Protein AF-A0A7J4EM26-F1 (afdb_monomer_lite)

Sequence (147 aa):
MLNILLLGVGQCGNRILDAINRDAFPSTSKLSKYYSRQKFPTRVETLAINTAINDLKELRYTLARDRIHVPNLHGVGANRNIGKDGFKTHRDLIMQTIEDRGDFDLVFAITSAAGGTGSSFTPLMINEIKESYNVPVIAIIVLPAKE

Foldseek 3Di:
DAEEEEEQWELQRLVVLLVVLQLCDPPHDPVNVVVVPDPDDYHYQYAYEYCQVVSLVPRDRQDPLRYHHQYPHNFPFQAQVVLQVSCVVCVCVVVVSVPVVPAHQEYEQEAECGGNNRVNNRVVNVVVCCVPHVHYYHYHYHYDDDD

pLDDT: mean 90.23, std 11.56, range [55.12, 98.69]

Structure (mmCIF, N/CA/C/O backbone):
data_AF-A0A7J4EM26-F1
#
_entry.id   AF-A0A7J4EM26-F1
#
loop_
_atom_site.group_PDB
_atom_site.id
_atom_site.type_symbol
_atom_site.label_atom_id
_atom_site.label_alt_id
_atom_site.label_comp_id
_atom_site.label_asym_id
_atom_site.label_entity_id
_atom_site.label_seq_id
_atom_site.pdbx_PDB_ins_code
_atom_site.Cartn_x
_atom_site.Cartn_y
_atom_site.Cartn_z
_atom_site.occupancy
_atom_site.B_iso_or_equiv
_atom_site.auth_seq_id
_atom_site.auth_comp_id
_atom_site.auth_asym_id
_atom_site.auth_atom_id
_atom_site.pdbx_PDB_model_num
ATOM 1 N N . MET A 1 1 ? -11.131 -1.170 21.433 1.00 78.19 1 MET A N 1
ATOM 2 C CA . MET A 1 1 ? -11.297 -0.367 20.206 1.00 78.19 1 MET A CA 1
ATOM 3 C C . MET A 1 1 ? -10.343 -0.979 19.212 1.00 78.19 1 MET A C 1
ATOM 5 O O . MET A 1 1 ? -9.211 -1.182 19.613 1.00 78.19 1 MET A O 1
ATOM 9 N N . LEU A 1 2 ? -10.811 -1.394 18.038 1.00 90.12 2 LEU A N 1
ATOM 10 C CA . LEU A 1 2 ? -9.957 -2.085 17.070 1.00 90.12 2 LEU A CA 1
ATOM 11 C C . LEU A 1 2 ? -9.337 -1.048 16.125 1.00 90.12 2 LEU A C 1
ATOM 13 O O . LEU A 1 2 ? -10.071 -0.305 15.472 1.00 90.12 2 LEU A O 1
ATOM 17 N N . ASN A 1 3 ? -8.013 -0.978 16.069 1.00 94.44 3 ASN A N 1
ATOM 18 C CA . ASN A 1 3 ? -7.274 -0.079 15.192 1.00 94.44 3 ASN A CA 1
ATOM 19 C C . ASN A 1 3 ? -6.814 -0.844 13.950 1.00 94.44 3 ASN A C 1
ATOM 21 O O . ASN A 1 3 ? -6.010 -1.770 14.042 1.00 94.44 3 ASN A O 1
ATOM 25 N N . ILE A 1 4 ? -7.323 -0.461 12.783 1.00 95.75 4 ILE A N 1
ATOM 26 C CA . ILE A 1 4 ? -7.066 -1.139 11.513 1.00 95.75 4 ILE A CA 1
ATOM 27 C C . ILE A 1 4 ? -6.323 -0.197 10.572 1.00 95.75 4 ILE A C 1
ATOM 29 O O . ILE A 1 4 ? -6.726 0.954 10.401 1.00 95.75 4 ILE A O 1
ATOM 33 N N . LEU A 1 5 ? -5.296 -0.715 9.904 1.00 97.69 5 LEU A N 1
ATOM 34 C CA . LEU A 1 5 ? -4.630 -0.054 8.787 1.00 97.69 5 LEU A CA 1
ATOM 35 C C . LEU A 1 5 ? -4.932 -0.785 7.477 1.00 97.69 5 LEU A C 1
ATOM 37 O O . LEU A 1 5 ? -4.714 -1.989 7.366 1.00 97.69 5 LEU A O 1
ATOM 41 N N . LEU A 1 6 ? -5.394 -0.057 6.464 1.00 98.19 6 LEU A N 1
ATOM 42 C CA . LEU A 1 6 ? -5.537 -0.542 5.092 1.00 98.19 6 LEU A CA 1
ATOM 43 C C . LEU A 1 6 ? -4.480 0.113 4.201 1.00 98.19 6 LEU A C 1
ATOM 45 O O . LEU A 1 6 ? -4.491 1.324 3.983 1.00 98.19 6 LEU A O 1
ATOM 49 N N . LEU A 1 7 ? -3.596 -0.704 3.642 1.00 98.62 7 LEU A N 1
ATOM 50 C CA . LEU A 1 7 ? -2.556 -0.291 2.709 1.00 98.62 7 LEU A CA 1
ATOM 51 C C . LEU A 1 7 ? -2.960 -0.703 1.295 1.00 98.62 7 LEU A C 1
ATOM 53 O O . LEU A 1 7 ? -2.942 -1.885 0.957 1.00 98.62 7 LEU A O 1
ATOM 57 N N . GLY A 1 8 ? -3.312 0.264 0.453 1.00 98.62 8 GLY A N 1
ATOM 58 C CA . GLY A 1 8 ? -3.379 0.066 -0.993 1.00 98.62 8 GLY A CA 1
ATOM 59 C C . GLY A 1 8 ? -1.991 0.287 -1.580 1.00 98.62 8 GLY A C 1
ATOM 60 O O . GLY A 1 8 ? -1.400 1.334 -1.342 1.00 98.62 8 GLY A O 1
ATOM 61 N N . VAL A 1 9 ? -1.442 -0.687 -2.310 1.00 98.31 9 VAL A N 1
ATOM 62 C CA . VAL A 1 9 ? -0.088 -0.571 -2.876 1.00 98.31 9 VAL A CA 1
ATOM 63 C C . VAL A 1 9 ? -0.106 -0.790 -4.386 1.00 98.31 9 VAL A C 1
ATOM 65 O O . VAL A 1 9 ? -0.585 -1.807 -4.897 1.00 98.31 9 VAL A O 1
ATOM 68 N N . GLY A 1 10 ? 0.445 0.180 -5.117 1.00 97.06 10 GLY A N 1
ATOM 69 C CA . GLY A 1 10 ? 0.396 0.231 -6.577 1.00 97.06 10 GLY A CA 1
ATOM 70 C C . GLY A 1 10 ? -1.013 0.509 -7.116 1.00 97.06 10 GLY A C 1
ATOM 71 O O . GLY A 1 10 ? -1.990 0.568 -6.374 1.00 97.06 10 GLY A O 1
ATOM 72 N N . GLN A 1 11 ? -1.139 0.657 -8.437 1.00 97.00 11 GLN A N 1
ATOM 73 C CA . GLN A 1 11 ? -2.392 1.087 -9.074 1.00 97.00 11 GLN A CA 1
ATOM 74 C C . GLN A 1 11 ? -3.605 0.217 -8.702 1.00 97.00 11 GLN A C 1
ATOM 76 O O . GLN A 1 11 ? -4.664 0.738 -8.354 1.00 97.00 11 GLN A O 1
ATOM 81 N N . CYS A 1 12 ? -3.450 -1.111 -8.753 1.00 97.69 12 CYS A N 1
ATOM 82 C CA . CYS A 1 12 ? -4.519 -2.053 -8.420 1.00 97.69 12 CYS A CA 1
ATOM 83 C C . CYS A 1 12 ? -4.956 -1.921 -6.953 1.00 97.69 12 CYS A C 1
ATOM 85 O O . CYS A 1 12 ? -6.141 -1.718 -6.689 1.00 97.69 12 CYS A O 1
ATOM 87 N N . GLY A 1 13 ? -4.003 -1.968 -6.015 1.00 98.44 13 GLY A N 1
ATOM 88 C CA . GLY A 1 13 ? -4.285 -1.826 -4.588 1.00 98.44 13 GLY A CA 1
ATOM 89 C C . GLY A 1 13 ? -4.932 -0.484 -4.257 1.00 98.44 13 GLY A C 1
ATOM 90 O O . GLY A 1 13 ? -5.927 -0.441 -3.540 1.00 98.44 13 GLY A O 1
ATOM 91 N N . ASN A 1 14 ? -4.437 0.600 -4.855 1.00 98.56 14 ASN A N 1
ATOM 92 C CA . ASN A 1 14 ? -4.968 1.946 -4.648 1.00 98.56 14 ASN A CA 1
ATOM 93 C C . ASN A 1 14 ? -6.411 2.091 -5.121 1.00 98.56 14 ASN A C 1
ATOM 95 O O . ASN A 1 14 ? -7.222 2.687 -4.422 1.00 98.56 14 ASN A O 1
ATOM 99 N N . ARG A 1 15 ? -6.760 1.538 -6.288 1.00 98.38 15 ARG A N 1
ATOM 100 C CA . ARG A 1 15 ? -8.138 1.597 -6.798 1.00 98.38 15 ARG A CA 1
ATOM 101 C C . ARG A 1 15 ? -9.106 0.772 -5.949 1.00 98.38 15 ARG A C 1
ATOM 103 O O . ARG A 1 15 ? -10.248 1.187 -5.770 1.00 98.38 15 ARG A O 1
ATOM 110 N N . ILE A 1 16 ? -8.657 -0.360 -5.402 1.00 98.31 16 ILE A N 1
ATOM 111 C CA . ILE A 1 16 ? -9.459 -1.144 -4.451 1.00 98.31 16 ILE A CA 1
ATOM 112 C C . ILE A 1 16 ? -9.646 -0.363 -3.148 1.00 98.31 16 ILE A C 1
ATOM 114 O O . ILE A 1 16 ? -10.770 -0.257 -2.666 1.00 98.31 16 ILE A O 1
ATOM 118 N N . LEU A 1 17 ? -8.579 0.237 -2.614 1.00 98.19 17 LEU A N 1
ATOM 119 C CA . LEU A 1 17 ? -8.651 1.085 -1.424 1.00 98.19 17 LEU A CA 1
ATOM 120 C C . LEU A 1 17 ? -9.605 2.272 -1.626 1.00 98.19 17 LEU A C 1
ATOM 122 O O . LEU A 1 17 ? -10.427 2.560 -0.763 1.00 98.19 17 LEU A O 1
ATOM 126 N N . ASP A 1 18 ? -9.553 2.921 -2.790 1.00 97.44 18 ASP A N 1
ATOM 127 C CA . ASP A 1 18 ? -10.439 4.037 -3.131 1.00 97.44 18 ASP A CA 1
ATOM 128 C C . ASP A 1 18 ? -11.909 3.606 -3.213 1.00 97.44 18 ASP A C 1
ATOM 130 O O . ASP A 1 18 ? -12.798 4.343 -2.790 1.00 97.44 18 ASP A O 1
ATOM 134 N N . ALA A 1 19 ? -12.176 2.392 -3.704 1.00 95.62 19 ALA A N 1
ATOM 135 C CA . ALA A 1 19 ? -13.513 1.809 -3.694 1.00 95.62 19 ALA A CA 1
ATOM 136 C C . ALA A 1 19 ? -13.997 1.498 -2.266 1.00 95.62 19 ALA A C 1
ATOM 138 O O . ALA A 1 19 ? -15.150 1.783 -1.950 1.00 95.62 19 ALA A O 1
ATOM 139 N N . ILE A 1 20 ? -13.122 0.985 -1.391 1.00 93.62 20 ILE A N 1
ATOM 140 C CA . ILE A 1 20 ? -13.434 0.791 0.036 1.00 93.62 20 ILE A CA 1
ATOM 141 C C . ILE A 1 20 ? -13.787 2.135 0.677 1.00 93.62 20 ILE A C 1
ATOM 143 O O . ILE A 1 20 ? -14.825 2.250 1.322 1.00 93.62 20 ILE A O 1
ATOM 147 N N . ASN A 1 21 ? -12.972 3.166 0.443 1.00 92.50 21 ASN A N 1
ATOM 148 C CA . ASN A 1 21 ? -13.213 4.515 0.946 1.00 92.50 21 ASN A CA 1
ATOM 149 C C . ASN A 1 21 ? -14.558 5.071 0.458 1.00 92.50 21 ASN A C 1
ATOM 151 O O . ASN A 1 21 ? -15.360 5.538 1.266 1.00 92.50 21 ASN A O 1
ATOM 155 N N . ARG A 1 22 ? -14.865 4.949 -0.839 1.00 89.88 22 ARG A N 1
ATOM 156 C CA . ARG A 1 22 ? -16.162 5.352 -1.413 1.00 89.88 22 ARG A CA 1
ATOM 157 C C . ARG A 1 22 ? -17.353 4.751 -0.665 1.00 89.88 22 ARG A C 1
ATOM 159 O O . ARG A 1 22 ? -18.346 5.449 -0.450 1.00 89.88 22 ARG A O 1
ATOM 166 N N . ASP A 1 23 ? -17.262 3.467 -0.327 1.00 85.25 23 ASP A N 1
ATOM 167 C CA . ASP A 1 23 ? -18.364 2.706 0.262 1.00 85.25 23 ASP A CA 1
ATOM 168 C C . ASP A 1 23 ? -18.421 2.865 1.794 1.00 85.25 23 ASP A C 1
ATOM 170 O O . ASP A 1 23 ? -19.500 2.776 2.384 1.00 85.25 23 ASP A O 1
ATOM 174 N N . ALA A 1 24 ? -17.286 3.169 2.433 1.00 80.88 24 ALA A N 1
ATOM 175 C CA . ALA A 1 24 ? -17.186 3.456 3.861 1.00 80.88 24 ALA A CA 1
ATOM 176 C C . ALA A 1 24 ? -17.753 4.835 4.234 1.00 80.88 24 ALA A C 1
ATOM 178 O O . ALA A 1 24 ? -18.287 5.000 5.333 1.00 80.88 24 ALA A O 1
ATOM 179 N N . PHE A 1 25 ? -17.677 5.834 3.345 1.00 68.44 25 PHE A N 1
ATOM 180 C CA . PHE A 1 25 ? -18.171 7.171 3.672 1.00 68.44 25 PHE A CA 1
ATOM 181 C C . PHE A 1 25 ? -19.721 7.250 3.639 1.00 68.44 25 PHE A C 1
ATOM 183 O O . PHE A 1 25 ? -20.346 6.826 2.665 1.00 68.44 25 PHE A O 1
ATOM 190 N N . PRO A 1 26 ? -20.379 7.822 4.675 1.00 55.78 26 PRO A N 1
ATOM 191 C CA . PRO A 1 26 ? -21.844 7.806 4.872 1.00 55.78 26 PRO A CA 1
ATOM 192 C C . PRO A 1 26 ? -22.718 8.451 3.784 1.00 55.78 26 PRO A C 1
ATOM 194 O O . PRO A 1 26 ? -23.949 8.353 3.843 1.00 55.78 26 PRO A O 1
ATOM 197 N N . SER A 1 27 ? -22.124 9.184 2.841 1.00 57.56 27 SER A N 1
ATOM 198 C CA . SER A 1 27 ? -22.847 10.076 1.929 1.00 57.56 27 SER A CA 1
ATOM 199 C C . SER A 1 27 ? -23.329 9.412 0.637 1.00 57.56 27 SER A C 1
ATOM 201 O O . SER A 1 27 ? -24.139 10.011 -0.067 1.00 57.56 27 SER A O 1
ATOM 203 N N . THR A 1 28 ? -22.889 8.190 0.319 1.00 55.12 28 THR A N 1
ATOM 204 C CA . THR A 1 28 ? -23.039 7.631 -1.038 1.00 55.12 28 THR A CA 1
ATOM 205 C C . THR A 1 28 ? -24.092 6.526 -1.179 1.00 55.12 28 THR A C 1
ATOM 207 O O . THR A 1 28 ? -24.621 6.357 -2.277 1.00 55.12 28 THR A O 1
ATOM 2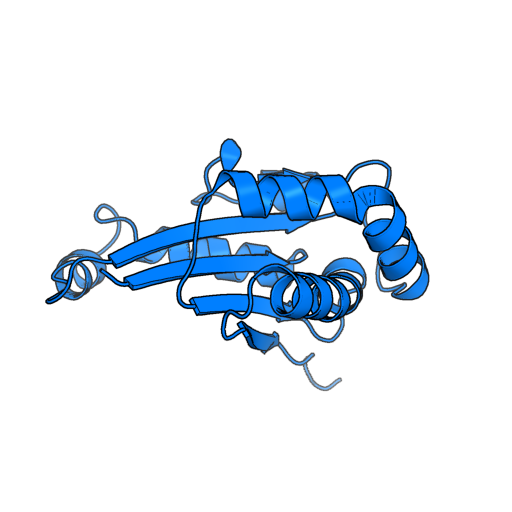10 N N . SER A 1 29 ? -24.480 5.789 -0.122 1.00 57.38 29 SER A N 1
ATOM 211 C CA . SER A 1 29 ? -25.502 4.729 -0.260 1.00 57.38 29 SER A CA 1
ATOM 212 C C . SER A 1 29 ? -26.309 4.410 1.011 1.00 57.38 29 SER A C 1
ATOM 214 O O . SER A 1 29 ? -25.847 4.571 2.141 1.00 57.38 29 SER A O 1
ATOM 216 N N . LYS A 1 30 ? -27.541 3.893 0.837 1.00 60.66 30 LYS A N 1
ATOM 217 C CA . LYS A 1 30 ? -28.361 3.320 1.933 1.00 60.66 30 LYS A CA 1
ATOM 218 C C . LYS A 1 30 ? -27.641 2.170 2.655 1.00 60.66 30 LYS A C 1
ATOM 220 O O . LYS A 1 30 ? -27.843 1.993 3.853 1.00 60.66 30 LYS A O 1
ATOM 225 N N . LEU A 1 31 ? -26.803 1.425 1.930 1.00 60.50 31 LEU A N 1
ATOM 226 C CA . LEU A 1 31 ? -26.001 0.321 2.458 1.00 60.50 31 LEU A CA 1
ATOM 227 C C . LEU A 1 31 ? -24.927 0.829 3.430 1.00 60.50 31 LEU A C 1
ATOM 229 O O . LEU A 1 31 ? -24.788 0.292 4.523 1.00 60.50 31 LEU A O 1
ATOM 233 N N . SER A 1 32 ? -24.227 1.906 3.065 1.00 59.62 32 SER A N 1
ATOM 234 C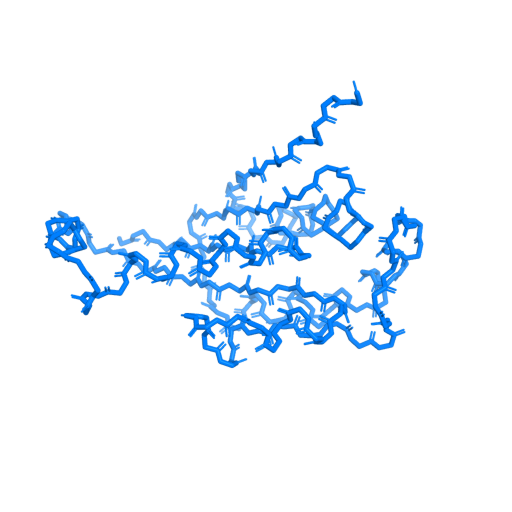 CA . SER A 1 32 ? -23.203 2.545 3.898 1.00 59.62 32 SER A CA 1
ATOM 235 C C . SER A 1 32 ? -23.762 2.917 5.275 1.00 59.62 32 SER A C 1
ATOM 237 O O . SER A 1 32 ? -23.200 2.522 6.293 1.00 59.62 32 SER A O 1
ATOM 239 N N . LYS A 1 33 ? -24.949 3.539 5.343 1.00 61.44 33 LYS A N 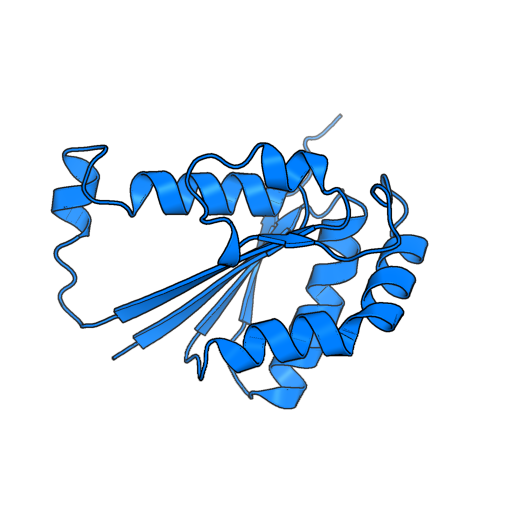1
ATOM 240 C CA . LYS A 1 33 ? -25.627 3.847 6.620 1.00 61.44 33 LYS A CA 1
ATOM 241 C C . LYS A 1 33 ? -25.996 2.608 7.446 1.00 61.44 33 LYS A C 1
ATOM 243 O O . LYS A 1 33 ? -26.019 2.691 8.673 1.00 61.44 33 LYS A O 1
ATOM 248 N N . TYR A 1 34 ? -26.296 1.483 6.794 1.00 62.09 34 TYR A N 1
ATOM 249 C CA . TYR A 1 34 ? -26.603 0.216 7.462 1.00 62.09 34 TYR A CA 1
ATOM 250 C C . TYR A 1 34 ? -25.342 -0.406 8.084 1.00 62.09 34 TYR A C 1
ATOM 252 O O . TYR A 1 34 ? -25.355 -0.749 9.264 1.00 62.09 34 TYR A O 1
ATOM 260 N N . TYR A 1 35 ? -24.233 -0.455 7.337 1.00 63.41 35 TYR A N 1
ATOM 261 C CA . TYR A 1 35 ? -22.940 -0.964 7.820 1.00 63.41 35 TYR A CA 1
ATOM 262 C C . TYR A 1 35 ? -22.196 0.002 8.758 1.00 63.41 35 TYR A C 1
ATOM 264 O O . TYR A 1 35 ? -21.375 -0.433 9.562 1.00 63.41 35 TYR A O 1
ATOM 272 N N . SER A 1 36 ? -22.514 1.301 8.719 1.00 61.78 36 SER A N 1
ATOM 273 C CA . SER A 1 36 ? -21.937 2.325 9.608 1.00 61.78 36 SER A CA 1
ATOM 274 C C . SER A 1 36 ? -22.338 2.152 11.077 1.00 61.78 36 SER A C 1
ATOM 276 O O . SER A 1 36 ? -21.735 2.764 11.956 1.00 61.78 36 SER A O 1
ATOM 278 N N . ARG A 1 37 ? -23.348 1.323 11.380 1.00 65.25 37 ARG A N 1
ATOM 279 C CA . ARG A 1 37 ? -23.706 0.959 12.758 1.00 65.25 37 ARG A CA 1
ATOM 280 C C . ARG A 1 37 ? -22.748 -0.104 13.282 1.00 65.25 37 ARG A C 1
ATOM 282 O O . ARG A 1 37 ? -23.129 -1.254 13.498 1.00 65.25 37 ARG A O 1
ATOM 289 N N . GLN A 1 38 ? -21.490 0.275 13.479 1.00 66.81 38 GLN A N 1
ATOM 290 C CA . GLN A 1 38 ? -20.539 -0.624 14.111 1.00 66.81 38 GLN A CA 1
ATOM 291 C C . GLN A 1 38 ? -20.917 -0.827 15.581 1.00 66.81 38 GLN A C 1
ATOM 293 O O . GLN A 1 38 ? -21.095 0.126 16.336 1.00 66.81 38 GLN A O 1
ATOM 298 N N . LYS A 1 39 ? -21.042 -2.095 15.985 1.00 70.06 39 LYS A N 1
ATOM 299 C CA . LYS A 1 39 ? -21.325 -2.487 17.376 1.00 70.06 39 LYS A CA 1
ATOM 300 C C . LYS A 1 39 ? -20.160 -2.149 18.318 1.00 70.06 39 LYS A C 1
ATOM 302 O O . LYS A 1 39 ? -20.364 -2.031 19.522 1.00 70.06 39 LYS A O 1
ATOM 307 N N . PHE A 1 40 ? -18.958 -1.996 17.764 1.00 73.19 40 PHE A N 1
ATOM 308 C CA . PHE A 1 40 ? -17.725 -1.711 18.487 1.00 73.19 40 PHE A CA 1
ATOM 309 C C . PHE A 1 40 ? -17.028 -0.488 17.884 1.00 73.19 40 PHE A C 1
ATOM 311 O O . PHE A 1 40 ? -17.066 -0.315 16.666 1.00 73.19 40 PHE A O 1
ATOM 318 N N . PRO A 1 41 ? -16.378 0.351 18.706 1.00 79.25 41 PRO A N 1
ATOM 319 C CA . PRO A 1 41 ? -15.585 1.458 18.200 1.00 79.25 41 PRO A CA 1
ATOM 320 C C . PRO A 1 41 ? -14.344 0.920 17.474 1.00 79.25 41 PRO A C 1
ATOM 322 O O . PRO A 1 41 ? -13.561 0.155 18.051 1.00 79.25 41 PRO A O 1
ATOM 325 N N . THR A 1 42 ? -14.169 1.351 16.227 1.00 85.69 42 THR A N 1
ATOM 326 C CA . THR A 1 42 ? -13.057 0.966 15.349 1.00 85.69 42 THR A CA 1
ATOM 327 C C . THR A 1 42 ? -12.467 2.225 14.727 1.00 85.69 42 THR A C 1
ATOM 329 O O . THR A 1 42 ? -13.213 3.075 14.236 1.00 85.69 42 THR A O 1
ATOM 332 N N . ARG A 1 43 ? -11.138 2.338 14.728 1.00 90.56 43 ARG A N 1
ATOM 333 C CA . ARG A 1 43 ? -10.402 3.357 13.974 1.00 90.56 43 ARG A CA 1
ATOM 334 C C . ARG A 1 43 ? -9.839 2.691 12.728 1.00 90.56 43 ARG A C 1
ATOM 336 O O . ARG A 1 43 ? -9.155 1.681 12.841 1.00 90.56 43 ARG A O 1
ATOM 343 N N . VAL A 1 44 ? -10.143 3.235 11.555 1.00 92.81 44 VAL A N 1
ATOM 344 C CA . VAL A 1 44 ? -9.662 2.699 10.278 1.00 92.81 44 VAL A CA 1
ATOM 345 C C . VAL A 1 44 ? -8.849 3.776 9.580 1.00 92.81 44 VAL A C 1
ATOM 347 O O . VAL A 1 44 ? -9.398 4.803 9.188 1.00 92.81 44 VAL A O 1
ATOM 350 N N . GLU A 1 45 ? -7.552 3.536 9.430 1.00 95.88 45 GLU A N 1
ATOM 351 C CA . GLU A 1 45 ? -6.660 4.361 8.618 1.00 95.88 45 GLU A CA 1
ATOM 352 C C . GLU A 1 45 ? -6.488 3.727 7.241 1.00 95.88 45 GLU A C 1
ATOM 354 O O . GLU A 1 45 ? -6.416 2.504 7.105 1.00 95.88 45 GLU A O 1
ATOM 359 N N . THR A 1 46 ? -6.387 4.562 6.211 1.00 97.19 46 THR A N 1
ATOM 360 C CA . THR A 1 46 ? -6.140 4.109 4.840 1.00 97.19 46 THR A CA 1
ATOM 361 C C . THR A 1 46 ? -4.958 4.856 4.256 1.00 97.19 46 THR A C 1
ATOM 363 O O . THR A 1 46 ? -4.938 6.080 4.338 1.00 97.19 46 THR A O 1
ATOM 366 N N . LEU A 1 47 ? -4.015 4.149 3.633 1.00 98.31 47 LEU A N 1
ATOM 367 C CA . LEU A 1 47 ? -2.892 4.745 2.909 1.00 98.31 47 LEU A CA 1
ATOM 368 C C . LEU A 1 47 ? -2.788 4.128 1.511 1.00 98.31 47 LEU A C 1
ATOM 370 O O . LEU A 1 47 ? -2.674 2.911 1.364 1.00 98.31 47 LEU A O 1
ATOM 374 N N . ALA A 1 48 ? -2.813 4.973 0.483 1.00 98.50 48 ALA A N 1
ATOM 375 C CA . ALA A 1 48 ? -2.556 4.605 -0.904 1.00 98.50 48 ALA A CA 1
ATOM 376 C C . ALA A 1 48 ? -1.097 4.914 -1.244 1.00 98.50 48 ALA A C 1
ATOM 378 O O . ALA A 1 48 ? -0.705 6.077 -1.270 1.00 98.50 48 ALA A O 1
ATOM 379 N N . ILE A 1 49 ? -0.298 3.894 -1.536 1.00 98.00 49 ILE A N 1
ATOM 380 C CA . ILE A 1 49 ? 1.141 4.010 -1.774 1.00 98.00 49 ILE A CA 1
ATOM 381 C C . ILE A 1 49 ? 1.417 3.722 -3.247 1.00 98.00 49 ILE A C 1
ATOM 383 O O . ILE A 1 49 ? 1.034 2.676 -3.780 1.00 98.00 49 ILE A O 1
ATOM 387 N N . ASN A 1 50 ? 2.090 4.638 -3.941 1.00 97.06 50 ASN A N 1
ATOM 388 C CA . ASN A 1 50 ? 2.523 4.389 -5.314 1.00 97.06 50 ASN A CA 1
ATOM 389 C C . ASN A 1 50 ? 3.781 5.163 -5.683 1.00 97.06 50 ASN A C 1
ATOM 391 O O . ASN A 1 50 ? 4.061 6.228 -5.146 1.00 97.06 50 ASN A O 1
ATOM 395 N N . THR A 1 51 ? 4.479 4.648 -6.684 1.00 95.56 51 THR A N 1
ATOM 396 C CA . THR A 1 51 ? 5.553 5.352 -7.383 1.00 95.56 51 THR A CA 1
ATOM 397 C C . THR A 1 51 ? 4.992 6.239 -8.492 1.00 95.56 51 THR A C 1
ATOM 399 O O . THR A 1 51 ? 5.463 7.340 -8.714 1.00 95.56 51 THR A O 1
ATOM 402 N N . ALA A 1 52 ? 3.915 5.825 -9.163 1.00 94.50 52 ALA A N 1
ATOM 403 C CA . ALA A 1 52 ? 3.278 6.652 -10.182 1.00 94.50 52 ALA A CA 1
ATOM 404 C C . ALA A 1 52 ? 2.344 7.701 -9.550 1.00 94.50 52 ALA A C 1
ATOM 406 O O . ALA A 1 52 ? 1.237 7.384 -9.108 1.00 94.50 52 ALA A O 1
ATOM 407 N N . ILE A 1 53 ? 2.757 8.975 -9.553 1.00 94.12 53 ILE A N 1
ATOM 408 C CA . ILE A 1 53 ? 1.940 10.085 -9.029 1.00 94.12 53 ILE A CA 1
ATOM 409 C C . ILE A 1 53 ? 0.592 10.236 -9.750 1.00 94.12 53 ILE A C 1
ATOM 411 O O . ILE A 1 53 ? -0.398 10.621 -9.131 1.00 94.12 53 ILE A O 1
ATOM 415 N N . ASN A 1 54 ? 0.534 9.923 -11.047 1.00 94.31 54 ASN A N 1
ATOM 416 C CA . ASN A 1 54 ? -0.693 10.047 -11.837 1.00 94.31 54 ASN A CA 1
ATOM 417 C C . ASN A 1 54 ? -1.784 9.102 -11.319 1.00 94.31 54 ASN A C 1
ATOM 419 O O . ASN A 1 54 ? -2.907 9.548 -11.101 1.00 94.31 54 ASN A O 1
ATOM 423 N N . ASP A 1 55 ? -1.429 7.859 -10.986 1.00 95.88 55 ASP A N 1
ATOM 424 C CA . ASP A 1 55 ? -2.361 6.897 -10.387 1.00 95.88 55 ASP A CA 1
ATOM 425 C C . ASP A 1 55 ? -2.932 7.404 -9.055 1.00 95.88 55 ASP A C 1
ATOM 427 O O . ASP A 1 55 ? -4.103 7.191 -8.753 1.00 95.88 55 ASP A O 1
ATOM 431 N N . LEU A 1 56 ? -2.111 8.077 -8.239 1.00 97.00 56 LEU A N 1
ATOM 432 C CA . LEU A 1 56 ? -2.565 8.661 -6.975 1.00 97.00 56 LEU A CA 1
ATOM 433 C C . LEU A 1 56 ? -3.499 9.848 -7.216 1.00 97.00 56 LEU A C 1
ATOM 435 O O . LEU A 1 56 ? -4.474 10.011 -6.486 1.00 97.00 56 LEU A O 1
ATOM 439 N N . LYS A 1 57 ? -3.235 10.678 -8.230 1.00 96.56 57 LYS A N 1
ATOM 440 C CA . LYS A 1 57 ? -4.100 11.814 -8.593 1.00 96.56 57 LYS A CA 1
ATOM 441 C C . LYS A 1 57 ? -5.483 11.363 -9.069 1.00 96.56 57 LYS A C 1
ATOM 443 O O . LYS A 1 57 ? -6.451 12.065 -8.800 1.00 96.56 57 LYS A O 1
ATOM 448 N N . GLU A 1 58 ? -5.584 10.195 -9.702 1.00 97.00 58 GLU A N 1
ATOM 449 C CA . GLU A 1 58 ? -6.853 9.627 -10.181 1.00 97.00 58 GLU A CA 1
ATOM 450 C C . GLU A 1 58 ? -7.815 9.187 -9.065 1.00 97.00 58 GLU A C 1
ATOM 452 O O . GLU A 1 58 ? -9.016 9.060 -9.321 1.00 97.00 58 GLU A O 1
ATOM 457 N N . LEU A 1 59 ? -7.321 8.957 -7.841 1.00 97.69 59 LEU A N 1
ATOM 458 C CA . LEU A 1 59 ? -8.154 8.532 -6.711 1.00 97.69 59 LEU A CA 1
ATOM 459 C C . LEU A 1 59 ? -9.161 9.628 -6.347 1.00 97.69 59 LEU A C 1
ATOM 461 O O . LEU A 1 59 ? -8.810 10.810 -6.250 1.00 97.69 59 LEU A O 1
ATOM 465 N N . ARG A 1 60 ? -10.419 9.242 -6.132 1.00 95.94 60 ARG A N 1
ATOM 466 C CA . ARG A 1 60 ? -11.533 10.186 -5.935 1.00 95.94 60 ARG A CA 1
ATOM 467 C C . ARG A 1 60 ? -12.018 10.251 -4.495 1.00 95.94 60 ARG A C 1
ATOM 469 O O . ARG A 1 60 ? -12.530 11.287 -4.087 1.00 95.94 60 ARG A O 1
ATOM 476 N N . TYR A 1 61 ? -11.851 9.173 -3.739 1.00 95.19 61 TYR A N 1
ATOM 477 C CA . TYR A 1 61 ? -12.417 9.006 -2.399 1.00 95.19 61 TYR A CA 1
ATOM 478 C C . TYR A 1 61 ? -11.347 8.879 -1.307 1.00 95.19 61 TYR A C 1
ATOM 480 O O . TYR A 1 61 ? -11.667 8.875 -0.125 1.00 95.19 61 TYR A O 1
ATOM 488 N N . THR A 1 62 ? -10.074 8.830 -1.691 1.00 96.06 62 THR A N 1
ATOM 489 C CA . THR A 1 62 ? -8.918 8.808 -0.787 1.00 96.06 62 THR A CA 1
ATOM 490 C C . THR A 1 62 ? -8.360 10.221 -0.617 1.00 96.06 62 THR A C 1
ATOM 492 O O . THR A 1 62 ? -8.065 10.886 -1.612 1.00 96.06 62 THR A O 1
ATOM 495 N N . LEU A 1 63 ? -8.203 10.719 0.612 1.00 94.75 63 LEU A N 1
ATOM 496 C CA . LEU A 1 63 ? -7.752 12.098 0.857 1.00 94.75 63 LEU A CA 1
ATOM 497 C C . LEU A 1 63 ? -6.303 12.308 0.408 1.00 94.75 63 LEU A C 1
ATOM 499 O O . LEU A 1 63 ? -5.508 11.379 0.416 1.00 94.75 63 LEU A O 1
ATOM 503 N N . ALA A 1 64 ? -5.924 13.542 0.062 1.00 95.25 64 ALA A N 1
ATOM 504 C CA . ALA A 1 64 ? -4.563 13.843 -0.397 1.00 95.25 64 ALA A CA 1
ATOM 505 C C . ALA A 1 64 ? -3.479 13.446 0.624 1.00 95.25 64 ALA A C 1
ATOM 507 O O . ALA A 1 64 ? -2.462 12.882 0.239 1.00 95.25 64 ALA A O 1
ATOM 508 N N . ARG A 1 65 ? -3.732 13.661 1.923 1.00 95.06 65 ARG A N 1
ATOM 509 C CA . ARG A 1 65 ? -2.832 13.253 3.019 1.00 95.06 65 ARG A CA 1
ATOM 510 C C . ARG A 1 65 ? -2.628 11.736 3.125 1.00 95.06 65 ARG A C 1
ATOM 512 O O . ARG A 1 65 ? -1.653 11.290 3.713 1.00 95.06 65 ARG A O 1
ATOM 519 N N . ASP A 1 66 ? -3.556 10.958 2.574 1.00 96.88 66 ASP A N 1
ATOM 520 C CA . ASP A 1 66 ? -3.556 9.494 2.595 1.00 96.88 66 ASP A CA 1
ATOM 521 C C . ASP A 1 66 ? -2.922 8.912 1.318 1.00 96.88 66 ASP A C 1
ATOM 523 O O . ASP A 1 66 ? -2.884 7.699 1.137 1.00 96.88 66 ASP A O 1
ATOM 527 N N . ARG A 1 67 ? -2.424 9.766 0.410 1.00 97.62 67 ARG A N 1
ATOM 528 C CA . ARG A 1 67 ? -1.773 9.381 -0.849 1.00 97.62 67 ARG A CA 1
ATOM 529 C C . ARG A 1 67 ? -0.267 9.569 -0.724 1.00 97.62 67 ARG A C 1
ATOM 531 O O . ARG A 1 67 ? 0.239 10.687 -0.778 1.00 97.62 67 ARG A O 1
ATOM 538 N N . ILE A 1 68 ? 0.452 8.466 -0.603 1.00 96.62 68 ILE A N 1
ATOM 539 C CA . ILE A 1 68 ? 1.893 8.437 -0.388 1.00 96.62 68 ILE A CA 1
ATOM 540 C C . ILE A 1 68 ? 2.588 8.195 -1.721 1.00 96.62 68 ILE A C 1
ATOM 542 O O . ILE A 1 68 ? 2.585 7.089 -2.270 1.00 96.62 68 ILE A O 1
ATOM 546 N N . HIS A 1 69 ? 3.172 9.263 -2.255 1.00 96.12 69 HIS A N 1
ATOM 547 C CA . HIS A 1 69 ? 3.990 9.194 -3.453 1.00 96.12 69 HIS A CA 1
ATOM 548 C C . HIS A 1 69 ? 5.432 8.852 -3.081 1.00 96.12 69 HIS A C 1
ATOM 550 O O . HIS A 1 69 ? 6.084 9.602 -2.359 1.00 96.12 69 HIS A O 1
ATOM 556 N N . VAL A 1 70 ? 5.929 7.738 -3.608 1.00 92.88 70 VAL A N 1
ATOM 557 C CA . VAL A 1 70 ? 7.321 7.315 -3.455 1.00 92.88 70 VAL A CA 1
ATOM 558 C C . VAL A 1 70 ? 8.136 7.940 -4.595 1.00 92.88 70 VAL A C 1
ATOM 560 O O . VAL A 1 70 ? 7.917 7.566 -5.750 1.00 92.88 70 VAL A O 1
ATOM 563 N N . PRO A 1 71 ? 9.025 8.911 -4.306 1.00 83.25 71 PRO A N 1
ATOM 564 C CA . PRO A 1 71 ? 9.660 9.736 -5.328 1.00 83.25 71 PRO A CA 1
ATOM 565 C C . PRO A 1 71 ? 10.701 8.975 -6.163 1.00 83.25 71 PRO A C 1
ATOM 567 O O . PRO A 1 71 ? 11.032 7.819 -5.908 1.00 83.25 71 PRO A O 1
ATOM 570 N N . ASN A 1 72 ? 11.223 9.653 -7.192 1.00 72.50 72 ASN A N 1
ATOM 571 C CA . ASN A 1 72 ? 12.293 9.179 -8.085 1.00 72.50 72 ASN A CA 1
ATOM 572 C C . ASN A 1 72 ? 11.946 7.967 -8.963 1.00 72.50 72 ASN A C 1
ATOM 574 O O . ASN A 1 72 ? 12.812 7.412 -9.636 1.00 72.50 72 ASN A O 1
ATOM 578 N N . LEU A 1 73 ? 10.671 7.584 -9.010 1.00 69.25 73 LEU A N 1
ATOM 579 C CA . LEU A 1 73 ? 10.175 6.477 -9.814 1.00 69.25 73 LEU A CA 1
ATOM 580 C C . LEU A 1 73 ? 8.947 6.961 -10.582 1.00 69.25 73 LEU A C 1
ATOM 582 O O . LEU A 1 73 ? 7.921 7.244 -9.987 1.00 69.25 73 LEU A O 1
ATOM 586 N N . HIS A 1 74 ? 9.008 7.030 -11.911 1.00 73.56 74 HIS A N 1
ATOM 587 C CA . HIS A 1 74 ? 7.874 7.462 -12.747 1.00 73.56 74 HIS A CA 1
ATOM 588 C C . HIS A 1 74 ? 6.910 6.297 -13.049 1.00 73.56 74 HIS A C 1
ATOM 590 O O . HIS A 1 74 ? 6.383 6.170 -14.151 1.00 73.56 74 HIS A O 1
ATOM 596 N N . GLY A 1 75 ? 6.716 5.413 -12.066 1.00 68.69 75 GLY A N 1
ATOM 597 C CA . GLY A 1 75 ? 6.209 4.059 -12.272 1.00 68.69 75 GLY A CA 1
ATOM 598 C C . GLY A 1 75 ? 7.330 3.089 -12.661 1.00 68.69 75 GLY A C 1
ATOM 599 O O . GLY A 1 75 ? 8.181 3.387 -13.492 1.00 68.69 75 GLY A O 1
ATOM 600 N N . VAL A 1 76 ? 7.338 1.901 -12.052 1.00 78.75 76 VAL A N 1
ATOM 601 C CA . VAL A 1 76 ? 8.375 0.872 -12.303 1.00 78.75 76 VAL A CA 1
ATOM 602 C C . VAL A 1 76 ? 7.964 -0.135 -13.389 1.00 78.75 76 VAL A C 1
ATOM 604 O O . VAL A 1 76 ? 8.613 -1.164 -13.584 1.00 78.75 76 VAL A O 1
ATOM 607 N N . GLY A 1 77 ? 6.854 0.136 -14.088 1.00 80.12 77 GLY A N 1
ATOM 608 C CA . GLY A 1 77 ? 6.240 -0.791 -15.039 1.00 80.12 77 GLY A CA 1
ATOM 609 C C . GLY A 1 77 ? 5.949 -2.147 -14.389 1.00 80.12 77 GLY A C 1
ATOM 610 O O . GLY A 1 77 ? 5.418 -2.209 -13.281 1.00 80.12 77 GLY A O 1
ATOM 611 N N . ALA A 1 78 ? 6.333 -3.234 -15.061 1.00 81.19 78 ALA A N 1
ATOM 612 C CA . ALA A 1 78 ? 6.300 -4.597 -14.519 1.00 81.19 78 ALA A CA 1
ATOM 613 C C . ALA A 1 78 ? 7.668 -5.068 -13.970 1.00 81.19 78 ALA A C 1
ATOM 615 O O . ALA A 1 78 ? 7.837 -6.245 -13.641 1.00 81.19 78 ALA A O 1
ATOM 616 N N . ASN A 1 79 ? 8.663 -4.176 -13.857 1.00 91.19 79 ASN A N 1
ATOM 617 C CA . ASN A 1 79 ? 9.999 -4.544 -13.392 1.00 91.19 79 ASN A CA 1
ATOM 618 C C . ASN A 1 79 ? 10.069 -4.547 -11.858 1.00 91.19 79 ASN A C 1
ATOM 620 O O . ASN A 1 79 ? 10.264 -3.521 -11.204 1.00 91.19 79 ASN A O 1
ATOM 624 N N . ARG A 1 80 ? 9.950 -5.744 -11.280 1.00 93.12 80 ARG A N 1
ATOM 625 C CA . ARG A 1 80 ? 9.987 -5.944 -9.827 1.00 93.12 80 ARG A CA 1
ATOM 626 C C . ARG A 1 80 ? 11.341 -5.627 -9.196 1.00 93.12 80 ARG A C 1
ATOM 628 O O . ARG A 1 80 ? 11.361 -5.294 -8.019 1.00 93.12 80 ARG A O 1
ATOM 635 N N . ASN A 1 81 ? 12.454 -5.726 -9.923 1.00 94.06 81 ASN A N 1
ATOM 636 C CA . ASN A 1 81 ? 13.777 -5.452 -9.348 1.00 94.06 81 ASN A CA 1
ATOM 637 C C . ASN A 1 81 ? 13.946 -3.956 -9.072 1.00 94.06 81 ASN A C 1
ATOM 639 O O . ASN A 1 81 ? 14.240 -3.586 -7.941 1.00 94.06 81 ASN A O 1
ATOM 643 N N . ILE A 1 82 ? 13.602 -3.108 -10.048 1.00 92.69 82 ILE A N 1
ATOM 644 C CA . ILE A 1 82 ? 13.560 -1.647 -9.860 1.00 92.69 82 ILE A CA 1
ATOM 645 C C . ILE A 1 82 ? 12.605 -1.286 -8.720 1.00 92.69 82 ILE A C 1
ATOM 647 O O . ILE A 1 82 ? 12.912 -0.435 -7.892 1.00 92.69 82 ILE A O 1
ATOM 651 N N . GLY A 1 83 ? 11.454 -1.958 -8.639 1.00 94.06 83 GLY A N 1
ATOM 652 C CA . GLY A 1 83 ? 10.519 -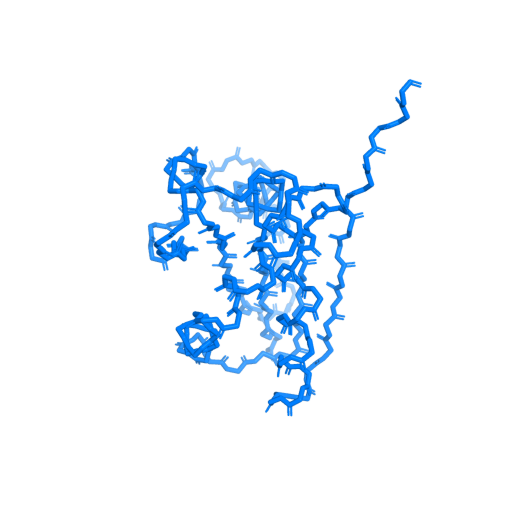1.754 -7.540 1.00 94.06 83 GLY A CA 1
ATOM 653 C C . GLY A 1 83 ? 11.085 -2.143 -6.164 1.00 94.06 83 GLY A C 1
ATOM 654 O O . GLY A 1 83 ? 10.854 -1.429 -5.193 1.00 94.06 83 GLY A O 1
ATOM 655 N N . LYS A 1 84 ? 11.853 -3.233 -6.052 1.00 95.94 84 LYS A N 1
ATOM 656 C CA . LYS A 1 84 ? 12.513 -3.619 -4.791 1.00 95.94 84 LYS A CA 1
ATOM 657 C C . LYS A 1 84 ? 13.562 -2.595 -4.370 1.00 95.94 84 LYS A C 1
ATOM 659 O O . LYS A 1 84 ? 13.593 -2.217 -3.203 1.00 95.94 84 LYS A O 1
ATOM 664 N N . ASP A 1 85 ? 14.397 -2.151 -5.303 1.00 94.75 85 ASP A N 1
ATOM 665 C CA . ASP A 1 85 ? 15.427 -1.148 -5.018 1.00 94.75 85 ASP A CA 1
ATOM 666 C C . ASP A 1 85 ? 14.780 0.187 -4.643 1.00 94.75 85 ASP A C 1
ATOM 668 O O . ASP A 1 85 ? 15.135 0.792 -3.636 1.00 94.75 85 ASP A O 1
ATOM 672 N N . GLY A 1 86 ? 13.723 0.562 -5.365 1.00 94.25 86 GLY A N 1
ATOM 673 C CA . GLY A 1 86 ? 12.882 1.710 -5.064 1.00 94.25 86 GLY A CA 1
ATOM 674 C C . GLY A 1 86 ? 12.318 1.706 -3.645 1.00 94.25 86 GLY A C 1
ATOM 675 O O . GLY A 1 86 ? 12.413 2.722 -2.953 1.00 94.25 86 GLY A O 1
ATOM 676 N N . PHE A 1 87 ? 11.774 0.566 -3.203 1.00 95.62 87 PHE A N 1
ATOM 677 C CA . PHE A 1 87 ? 11.310 0.393 -1.828 1.00 95.62 87 PHE A CA 1
ATOM 678 C C . PHE A 1 87 ? 12.458 0.557 -0.833 1.00 95.62 87 PHE A C 1
ATOM 680 O O . PHE A 1 87 ? 12.330 1.345 0.091 1.00 95.62 87 PHE A O 1
ATOM 687 N N . LYS A 1 88 ? 13.590 -0.129 -1.033 1.00 95.81 88 LYS A N 1
ATOM 688 C CA . LYS A 1 88 ? 14.738 -0.058 -0.113 1.00 95.81 88 LYS A CA 1
ATOM 689 C C . LYS A 1 88 ? 15.261 1.368 0.048 1.00 95.81 88 LYS A C 1
ATOM 691 O O . LYS A 1 88 ? 15.534 1.786 1.165 1.00 95.81 88 LYS A O 1
ATOM 696 N N . THR A 1 89 ? 15.363 2.121 -1.047 1.00 96.06 89 THR A N 1
ATOM 697 C CA . THR A 1 89 ? 15.815 3.520 -1.020 1.00 96.06 89 THR A CA 1
ATOM 698 C C . THR A 1 89 ? 14.869 4.429 -0.236 1.00 96.06 89 THR A C 1
ATOM 700 O O . THR A 1 89 ? 15.325 5.385 0.380 1.00 96.06 89 THR A O 1
ATOM 703 N N . HIS A 1 90 ? 13.565 4.144 -0.242 1.00 95.56 90 HIS A N 1
ATOM 704 C CA . HIS A 1 90 ? 12.541 4.992 0.383 1.00 95.56 90 HIS A CA 1
ATOM 705 C C . HIS A 1 90 ? 11.846 4.304 1.560 1.00 95.56 90 HIS A C 1
ATOM 707 O O . HIS A 1 90 ? 10.746 4.702 1.945 1.00 95.56 90 HIS A O 1
ATOM 713 N N . ARG A 1 91 ? 12.473 3.267 2.125 1.00 95.81 91 ARG A N 1
ATOM 714 C CA . ARG A 1 91 ? 11.895 2.453 3.193 1.00 95.81 91 ARG A CA 1
ATOM 715 C C . ARG A 1 91 ? 11.532 3.331 4.380 1.00 95.81 91 ARG A C 1
ATOM 717 O O . ARG A 1 91 ? 10.389 3.306 4.816 1.00 95.81 91 ARG A O 1
ATOM 724 N N . ASP A 1 92 ? 12.478 4.141 4.841 1.00 95.56 92 ASP A N 1
ATOM 725 C CA . ASP A 1 92 ? 12.309 4.946 6.051 1.00 95.56 92 ASP A CA 1
ATOM 726 C C . ASP A 1 92 ? 11.151 5.943 5.902 1.00 95.56 92 ASP A C 1
ATOM 728 O O . ASP A 1 92 ? 10.334 6.064 6.806 1.00 95.56 92 ASP A O 1
ATOM 732 N N . LEU A 1 93 ? 10.988 6.558 4.723 1.00 94.69 93 LEU A N 1
ATOM 733 C CA . LEU A 1 93 ? 9.846 7.429 4.418 1.00 94.69 93 LEU A CA 1
ATOM 734 C C . LEU A 1 93 ? 8.509 6.682 4.540 1.00 94.69 93 LEU A C 1
ATOM 736 O O . LEU A 1 93 ? 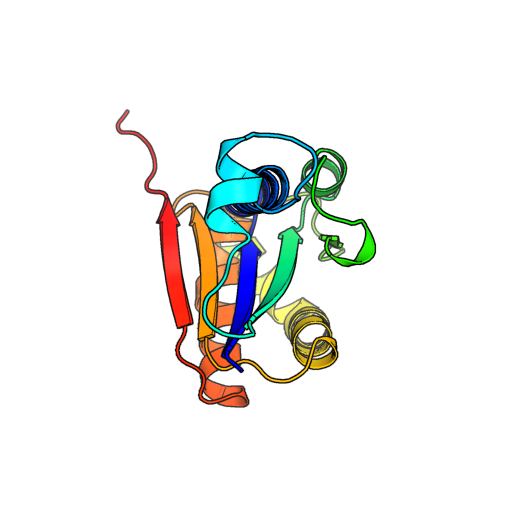7.555 7.195 5.125 1.00 94.69 93 LEU A O 1
ATOM 740 N N . ILE A 1 94 ? 8.422 5.482 3.959 1.00 94.94 94 ILE A N 1
ATOM 741 C CA . ILE A 1 94 ? 7.194 4.678 3.973 1.00 94.94 94 ILE A CA 1
ATOM 742 C C . ILE A 1 94 ? 6.866 4.246 5.404 1.00 94.94 94 ILE A C 1
ATOM 744 O O . ILE A 1 94 ? 5.723 4.396 5.832 1.00 94.94 94 ILE A O 1
ATOM 748 N N . MET A 1 95 ? 7.860 3.741 6.137 1.00 95.38 95 MET A N 1
ATOM 749 C CA . MET A 1 95 ? 7.676 3.247 7.500 1.00 95.38 95 MET A CA 1
ATOM 750 C C . MET A 1 95 ? 7.335 4.378 8.468 1.00 95.38 95 MET A C 1
ATOM 752 O O . MET A 1 95 ? 6.370 4.246 9.213 1.00 95.38 95 MET A O 1
ATOM 756 N N . GLN A 1 96 ? 8.015 5.523 8.371 1.00 95.25 96 GLN A N 1
ATOM 757 C CA . GLN A 1 96 ? 7.690 6.710 9.162 1.00 95.25 96 GLN A CA 1
ATOM 758 C C . GLN A 1 96 ? 6.256 7.183 8.899 1.00 95.25 96 GLN A C 1
ATOM 760 O O . GLN A 1 96 ? 5.519 7.475 9.832 1.00 95.25 96 GLN A O 1
ATOM 765 N N . THR A 1 97 ? 5.810 7.183 7.638 1.00 94.00 97 THR A N 1
ATOM 766 C CA . THR A 1 97 ? 4.423 7.557 7.314 1.00 94.00 97 THR A CA 1
ATOM 767 C C . THR A 1 97 ? 3.412 6.609 7.973 1.00 94.00 97 THR A C 1
ATOM 769 O O . THR A 1 97 ? 2.336 7.046 8.376 1.00 94.00 97 THR A O 1
ATOM 772 N N . ILE A 1 98 ? 3.719 5.312 8.060 1.00 94.62 98 ILE A N 1
ATOM 773 C CA . ILE A 1 98 ? 2.860 4.331 8.739 1.00 94.62 98 ILE A CA 1
ATOM 774 C C . ILE A 1 98 ? 2.863 4.584 10.252 1.00 94.62 98 ILE A C 1
ATOM 776 O O . ILE A 1 98 ? 1.793 4.614 10.855 1.00 94.62 98 ILE A O 1
ATOM 780 N N . GLU A 1 99 ? 4.036 4.810 10.839 1.00 94.25 99 GLU A N 1
ATOM 781 C CA . GLU A 1 99 ? 4.218 5.078 12.269 1.00 94.25 99 GLU A CA 1
ATOM 782 C C . GLU A 1 99 ? 3.492 6.351 12.723 1.00 94.25 99 GLU A C 1
ATOM 784 O O . GLU A 1 99 ? 2.799 6.346 13.740 1.00 94.25 99 GLU A O 1
ATOM 789 N N . ASP A 1 100 ? 3.532 7.411 11.912 1.00 95.06 100 ASP A N 1
ATOM 790 C CA . ASP A 1 100 ? 2.843 8.680 12.173 1.00 95.06 100 ASP A CA 1
ATOM 791 C C . ASP A 1 100 ? 1.309 8.527 12.266 1.00 95.06 100 ASP A C 1
ATOM 793 O O . ASP A 1 100 ? 0.610 9.423 12.749 1.00 95.06 100 ASP A O 1
ATOM 797 N N . ARG A 1 101 ? 0.749 7.395 11.812 1.00 93.56 101 ARG A N 1
ATOM 798 C CA . ARG A 1 101 ? -0.682 7.069 11.940 1.00 93.56 101 ARG A CA 1
ATOM 799 C C . ARG A 1 101 ? -1.032 6.347 13.245 1.00 93.56 101 ARG A C 1
ATOM 801 O O . ARG A 1 101 ? -2.217 6.078 13.478 1.00 93.56 101 ARG A O 1
ATOM 808 N N . GLY A 1 102 ? -0.051 6.087 14.104 1.00 92.81 102 GLY A N 1
ATOM 809 C CA . GLY A 1 102 ? -0.203 5.460 15.415 1.00 92.81 102 GLY A CA 1
ATOM 810 C C . GLY A 1 102 ? -0.307 3.936 15.366 1.00 92.81 102 GLY A C 1
ATOM 811 O O . GLY A 1 102 ? -0.125 3.317 14.324 1.00 92.81 102 GLY A O 1
ATOM 812 N N . ASP A 1 103 ? -0.644 3.333 16.505 1.00 93.75 103 ASP A N 1
ATOM 813 C CA . ASP A 1 103 ? -0.635 1.876 16.660 1.00 93.75 103 ASP A CA 1
ATOM 814 C C . ASP A 1 103 ? -1.847 1.183 16.022 1.00 93.75 103 ASP A C 1
ATOM 816 O O . ASP A 1 103 ? -2.977 1.702 16.019 1.00 93.75 103 ASP A O 1
ATOM 820 N N . PHE A 1 104 ? -1.616 -0.040 15.540 1.00 95.75 104 PHE A N 1
ATOM 821 C CA . PHE A 1 104 ? -2.605 -0.874 14.863 1.00 95.75 104 PHE A CA 1
ATOM 822 C C . PHE A 1 104 ? -2.668 -2.279 15.459 1.00 95.75 104 PHE A C 1
ATOM 824 O O . PHE A 1 104 ? -1.645 -2.884 15.757 1.00 95.75 104 PHE A O 1
ATOM 831 N N . ASP A 1 105 ? -3.881 -2.819 15.555 1.00 95.69 105 ASP A N 1
ATOM 832 C CA . ASP A 1 105 ? -4.143 -4.202 15.963 1.00 95.69 105 ASP A CA 1
ATOM 833 C C . ASP A 1 105 ? -4.191 -5.153 14.756 1.00 95.69 105 ASP A C 1
ATOM 835 O O . ASP A 1 105 ? -4.058 -6.368 14.903 1.00 95.69 105 ASP A O 1
ATOM 839 N N . LEU A 1 106 ? -4.435 -4.612 13.556 1.00 96.25 106 LEU A N 1
ATOM 840 C CA . LEU A 1 106 ? -4.564 -5.374 12.318 1.00 96.25 106 LEU A CA 1
ATOM 841 C C . LEU A 1 106 ? -4.186 -4.529 11.102 1.00 96.25 106 LEU A C 1
ATOM 843 O O . LEU A 1 106 ? -4.670 -3.409 10.934 1.00 96.25 106 LEU A O 1
ATOM 847 N N . VAL A 1 107 ? -3.389 -5.105 10.203 1.00 98.19 107 VAL A N 1
ATOM 848 C CA . VAL A 1 107 ? -3.015 -4.471 8.934 1.00 98.19 107 VAL A CA 1
ATOM 849 C C . VAL A 1 107 ? -3.510 -5.308 7.760 1.00 98.19 107 VAL A C 1
ATOM 851 O O . VAL A 1 107 ? -3.307 -6.519 7.709 1.00 98.19 107 VAL A O 1
ATOM 854 N N . PHE A 1 108 ? -4.114 -4.657 6.774 1.00 98.50 108 PHE A N 1
ATOM 855 C CA . PHE A 1 108 ? -4.412 -5.232 5.469 1.00 98.50 108 PHE A CA 1
ATOM 856 C C . PHE A 1 108 ? -3.486 -4.630 4.420 1.00 98.50 108 PHE A C 1
ATOM 858 O O . PHE A 1 108 ? -3.406 -3.412 4.296 1.00 98.50 108 PHE A O 1
ATOM 865 N N . ALA A 1 109 ? -2.835 -5.472 3.623 1.00 98.44 109 ALA A N 1
ATOM 866 C CA . ALA A 1 109 ? -2.015 -5.038 2.497 1.00 98.44 109 ALA A CA 1
ATOM 867 C C . ALA A 1 109 ? -2.631 -5.523 1.182 1.00 98.44 109 ALA A C 1
ATOM 869 O O . ALA A 1 109 ? -2.644 -6.719 0.895 1.00 98.44 109 ALA A O 1
ATOM 870 N N . ILE A 1 110 ? -3.159 -4.597 0.386 1.00 98.69 110 ILE A N 1
ATOM 871 C CA . ILE A 1 110 ? -3.915 -4.867 -0.839 1.00 98.69 110 ILE A CA 1
ATOM 872 C C . ILE A 1 110 ? -3.037 -4.545 -2.043 1.00 98.69 110 ILE A C 1
ATOM 874 O O . ILE A 1 110 ? -2.564 -3.417 -2.202 1.00 98.69 110 ILE A O 1
ATOM 878 N N . THR A 1 111 ? -2.829 -5.526 -2.915 1.00 98.50 111 THR A N 1
ATOM 879 C CA . THR A 1 111 ? -1.956 -5.370 -4.082 1.00 98.50 111 THR A CA 1
ATOM 880 C C . THR A 1 111 ? -2.296 -6.360 -5.194 1.00 98.50 111 THR A C 1
ATOM 882 O O . THR A 1 111 ? -3.066 -7.299 -5.003 1.00 98.50 111 THR A O 1
ATOM 885 N N . SER A 1 112 ? -1.691 -6.177 -6.367 1.00 97.38 112 SER A N 1
ATOM 886 C CA . SER A 1 112 ? -1.700 -7.167 -7.451 1.00 97.38 112 SER A CA 1
ATOM 887 C C . SER A 1 112 ? -0.415 -7.994 -7.441 1.00 97.38 112 SER A C 1
ATOM 889 O O . SER A 1 112 ? 0.668 -7.461 -7.202 1.00 97.38 112 SER A O 1
ATOM 891 N N . ALA A 1 113 ? -0.516 -9.279 -7.791 1.00 95.62 113 ALA A N 1
ATOM 892 C CA . ALA A 1 113 ? 0.639 -10.161 -7.972 1.00 95.62 113 ALA A CA 1
ATOM 893 C C . ALA A 1 113 ? 1.483 -9.846 -9.226 1.00 95.62 113 ALA A C 1
ATOM 895 O O . ALA A 1 113 ? 2.613 -10.324 -9.333 1.00 95.62 113 ALA A O 1
ATOM 896 N N . ALA A 1 114 ? 0.944 -9.075 -10.179 1.00 93.00 114 ALA A N 1
ATOM 897 C CA . ALA A 1 114 ? 1.538 -8.896 -11.508 1.00 93.00 114 ALA A CA 1
ATOM 898 C C . ALA A 1 114 ? 2.177 -7.514 -11.741 1.00 93.00 114 ALA A C 1
ATOM 900 O O . ALA A 1 114 ? 3.104 -7.398 -12.539 1.00 93.00 114 ALA A O 1
ATOM 901 N N . GLY A 1 115 ? 1.707 -6.462 -11.062 1.00 91.00 115 GLY A N 1
ATOM 902 C CA . GLY A 1 115 ? 2.232 -5.102 -11.253 1.00 91.00 115 GLY A CA 1
ATOM 903 C C . GLY A 1 115 ? 3.618 -4.913 -10.633 1.00 91.00 115 GLY A C 1
ATOM 904 O O . GLY A 1 115 ? 3.907 -5.516 -9.607 1.00 91.00 115 GLY A O 1
ATOM 905 N N . GLY A 1 116 ? 4.473 -4.050 -11.187 1.00 93.69 116 GLY A N 1
ATOM 906 C CA . GLY A 1 116 ? 5.841 -3.878 -10.685 1.00 93.69 116 GLY A CA 1
ATOM 907 C C . GLY A 1 116 ? 5.902 -3.274 -9.283 1.00 93.69 116 GLY A C 1
ATOM 908 O O . GLY A 1 116 ? 6.484 -3.897 -8.408 1.00 93.69 116 GLY A O 1
ATOM 909 N N . THR A 1 117 ? 5.251 -2.127 -9.039 1.00 95.25 117 THR A N 1
ATOM 910 C CA . THR A 1 117 ? 5.265 -1.456 -7.720 1.00 95.25 117 THR A CA 1
ATOM 911 C C . THR A 1 117 ? 4.586 -2.310 -6.659 1.00 95.25 117 THR A C 1
ATOM 913 O O . THR A 1 117 ? 5.188 -2.654 -5.648 1.00 95.25 117 THR A O 1
ATOM 916 N N . GLY A 1 118 ? 3.326 -2.677 -6.900 1.00 95.81 118 GLY A N 1
ATOM 917 C CA . GL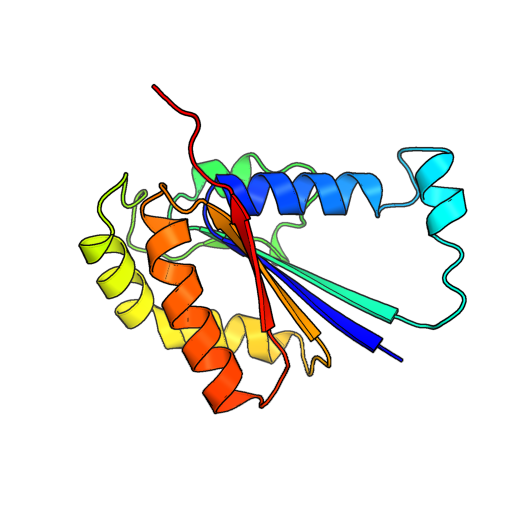Y A 1 118 ? 2.521 -3.412 -5.933 1.00 95.81 118 GLY A CA 1
ATOM 918 C C . GLY A 1 118 ? 3.162 -4.740 -5.531 1.00 95.81 118 GLY A C 1
ATOM 919 O O . GLY A 1 118 ? 3.337 -5.002 -4.343 1.00 95.81 118 GLY A O 1
ATOM 920 N N . SER A 1 119 ? 3.554 -5.562 -6.508 1.00 96.38 119 SER A N 1
ATOM 921 C CA . SER A 1 119 ? 4.087 -6.896 -6.213 1.00 96.38 119 SER A CA 1
ATOM 922 C C . SER A 1 119 ? 5.498 -6.877 -5.618 1.00 96.38 119 SER A C 1
ATOM 924 O O . SER A 1 119 ? 5.888 -7.855 -4.982 1.00 96.38 119 SER A O 1
ATOM 926 N N . SER A 1 120 ? 6.273 -5.798 -5.798 1.00 96.56 120 SER A N 1
ATOM 927 C CA . SER A 1 120 ? 7.612 -5.683 -5.211 1.00 96.56 120 SER A CA 1
ATOM 928 C C . SER A 1 120 ? 7.618 -5.010 -3.839 1.00 96.56 120 SER A C 1
ATOM 930 O O . SER A 1 120 ? 8.376 -5.439 -2.975 1.00 96.56 120 SER A O 1
ATOM 932 N N . PHE A 1 121 ? 6.797 -3.974 -3.630 1.00 97.44 121 PHE A N 1
ATOM 933 C CA . PHE A 1 121 ? 6.755 -3.216 -2.374 1.00 97.44 121 PHE A CA 1
ATOM 934 C C . PHE A 1 121 ? 6.072 -4.024 -1.276 1.00 97.44 121 PHE A C 1
ATOM 936 O O . PHE A 1 121 ? 6.592 -4.107 -0.169 1.00 97.44 121 PHE A O 1
ATOM 943 N N . THR A 1 122 ? 4.923 -4.639 -1.573 1.00 97.88 122 THR A N 1
ATOM 944 C CA . THR A 1 122 ? 4.076 -5.253 -0.543 1.00 97.88 122 THR A CA 1
ATOM 945 C C . THR A 1 122 ? 4.794 -6.323 0.287 1.00 97.88 122 THR A C 1
ATOM 947 O O . THR A 1 122 ? 4.725 -6.222 1.507 1.00 97.88 122 THR A O 1
ATOM 950 N N . PRO A 1 123 ? 5.524 -7.304 -0.281 1.00 97.75 123 PRO A N 1
ATOM 951 C CA . PRO A 1 123 ? 6.201 -8.313 0.539 1.00 97.75 123 PRO A CA 1
ATOM 952 C C . PRO A 1 123 ? 7.282 -7.724 1.453 1.00 97.75 123 PRO A C 1
ATOM 954 O O . PRO A 1 123 ? 7.408 -8.145 2.598 1.00 97.75 123 PRO A O 1
ATOM 957 N N . LEU A 1 124 ? 8.041 -6.737 0.960 1.00 97.75 124 LEU A N 1
ATOM 958 C CA . LEU A 1 124 ? 9.089 -6.074 1.741 1.00 97.75 124 LEU A CA 1
ATOM 959 C C . LEU A 1 124 ? 8.481 -5.242 2.874 1.00 97.75 124 LEU A C 1
ATOM 961 O O . LEU A 1 124 ? 8.898 -5.362 4.016 1.00 97.75 124 LEU A O 1
ATOM 965 N N . MET A 1 125 ? 7.436 -4.476 2.566 1.00 97.31 125 MET A N 1
ATOM 966 C CA . MET A 1 125 ? 6.697 -3.675 3.539 1.00 97.31 125 MET A CA 1
ATOM 967 C C . MET A 1 125 ? 6.055 -4.538 4.631 1.00 97.31 125 MET A C 1
ATOM 969 O O . MET A 1 125 ? 6.110 -4.179 5.799 1.00 97.31 125 MET A O 1
ATOM 973 N N . ILE A 1 126 ? 5.479 -5.693 4.277 1.00 97.44 126 ILE A N 1
ATOM 974 C CA . ILE A 1 126 ? 4.920 -6.633 5.259 1.00 97.44 126 ILE A CA 1
ATOM 975 C C . ILE A 1 126 ? 6.008 -7.139 6.213 1.00 97.44 126 ILE A C 1
ATOM 977 O O . ILE A 1 126 ? 5.746 -7.238 7.409 1.00 97.44 126 ILE A O 1
ATOM 981 N N . ASN A 1 127 ? 7.202 -7.463 5.707 1.00 96.44 127 ASN A N 1
ATOM 982 C CA . ASN A 1 127 ? 8.302 -7.918 6.559 1.00 96.44 127 ASN A CA 1
ATOM 983 C C . ASN A 1 127 ? 8.714 -6.835 7.561 1.00 96.44 127 ASN A C 1
ATOM 985 O O . ASN A 1 127 ? 8.731 -7.116 8.754 1.00 96.44 127 ASN A O 1
ATOM 989 N N . GLU A 1 128 ? 8.925 -5.600 7.097 1.00 96.19 128 GLU A N 1
ATOM 990 C CA . GLU A 1 128 ? 9.258 -4.460 7.965 1.00 96.19 128 GLU A CA 1
ATOM 991 C C . GLU A 1 128 ? 8.168 -4.234 9.028 1.00 96.19 128 GLU A C 1
ATOM 993 O O . GLU A 1 128 ? 8.460 -4.149 10.215 1.00 96.19 128 GLU A O 1
ATOM 998 N N . ILE A 1 129 ? 6.885 -4.243 8.641 1.00 95.62 129 ILE A N 1
ATOM 999 C CA . ILE A 1 129 ? 5.773 -4.069 9.591 1.00 95.62 129 ILE A CA 1
ATOM 1000 C C . ILE A 1 129 ? 5.760 -5.173 10.659 1.00 95.62 129 ILE A C 1
ATOM 1002 O O . ILE A 1 129 ? 5.528 -4.900 11.838 1.00 95.62 129 ILE A O 1
ATOM 1006 N N . LYS A 1 130 ? 5.987 -6.430 10.262 1.00 93.50 130 LYS A N 1
ATOM 1007 C CA . LYS A 1 130 ? 5.993 -7.564 11.196 1.00 93.50 130 LYS A CA 1
ATOM 1008 C C . LYS A 1 130 ? 7.186 -7.519 12.147 1.00 93.50 130 LYS A C 1
ATOM 1010 O O . LYS A 1 130 ? 7.018 -7.875 13.310 1.00 93.50 130 LYS A O 1
ATOM 1015 N N . GLU A 1 131 ? 8.352 -7.102 11.662 1.00 92.38 131 GLU A N 1
ATOM 1016 C CA . GLU A 1 131 ? 9.571 -6.966 12.463 1.00 92.38 131 GLU A CA 1
ATOM 1017 C C . GLU A 1 131 ? 9.479 -5.793 13.446 1.00 92.38 131 GLU A C 1
ATOM 1019 O O . GLU A 1 131 ? 9.895 -5.934 14.595 1.00 92.38 131 GLU A O 1
ATOM 1024 N N . SER A 1 132 ? 8.892 -4.665 13.033 1.00 90.81 132 SER A N 1
ATOM 1025 C CA . SER A 1 132 ? 8.822 -3.452 13.854 1.00 90.81 132 SER A CA 1
ATOM 1026 C C . SER A 1 132 ? 7.650 -3.418 14.838 1.00 90.81 132 SER A C 1
ATOM 1028 O O . SER A 1 132 ? 7.822 -2.924 15.949 1.00 90.81 132 SER A O 1
ATOM 1030 N N . TYR A 1 133 ? 6.466 -3.927 14.467 1.00 88.50 133 TYR A N 1
ATOM 1031 C CA . TYR A 1 133 ? 5.228 -3.655 15.223 1.00 88.50 133 TYR A CA 1
ATOM 1032 C C . TYR A 1 133 ? 4.514 -4.899 15.774 1.00 88.50 133 TYR A C 1
ATOM 1034 O O . TYR A 1 133 ? 3.508 -4.757 16.463 1.00 88.50 133 TYR A O 1
ATOM 1042 N N . ASN A 1 134 ? 4.995 -6.118 15.489 1.00 88.56 134 ASN A N 1
ATOM 1043 C CA . ASN A 1 134 ? 4.389 -7.386 15.942 1.00 88.56 134 ASN A CA 1
ATOM 1044 C C . ASN A 1 134 ? 2.852 -7.463 15.743 1.00 88.56 134 ASN A C 1
ATOM 1046 O O . ASN A 1 134 ? 2.116 -8.000 16.573 1.00 88.56 134 ASN A O 1
ATOM 1050 N N . VAL A 1 135 ? 2.364 -6.909 14.630 1.00 94.75 135 VAL A N 1
ATOM 1051 C CA . VAL A 1 135 ? 0.939 -6.833 14.277 1.00 94.75 135 VAL A CA 1
ATOM 1052 C C . VAL A 1 135 ? 0.594 -7.888 13.216 1.00 94.75 135 VAL A C 1
ATOM 1054 O O . VAL A 1 135 ? 1.399 -8.132 12.308 1.00 94.75 135 VAL A O 1
ATOM 1057 N N . PRO A 1 136 ? -0.580 -8.548 13.273 1.00 96.44 136 PRO A N 1
ATOM 1058 C CA . PRO A 1 136 ? -1.011 -9.424 12.193 1.00 96.44 136 PRO A CA 1
ATOM 1059 C C . PRO A 1 136 ? -1.207 -8.627 10.899 1.00 96.44 136 PRO A C 1
ATOM 1061 O O . PRO A 1 136 ? -1.890 -7.601 10.872 1.00 96.44 136 PRO A O 1
ATOM 1064 N N . VAL A 1 137 ? -0.640 -9.144 9.808 1.00 97.81 137 VAL A N 1
ATOM 1065 C CA . VAL A 1 137 ? -0.781 -8.557 8.473 1.00 97.81 137 VAL A CA 1
ATOM 1066 C C . VAL A 1 137 ? -1.476 -9.544 7.541 1.00 97.81 137 VAL A C 1
ATOM 1068 O O . VAL A 1 137 ? -0.984 -10.651 7.319 1.00 97.81 137 VAL A O 1
ATOM 1071 N N . ILE A 1 138 ? -2.615 -9.139 6.981 1.00 98.25 138 ILE A N 1
ATOM 1072 C CA . ILE A 1 138 ? -3.393 -9.909 6.008 1.00 98.25 138 ILE A CA 1
ATOM 1073 C C . ILE A 1 138 ? -3.142 -9.332 4.617 1.00 98.25 138 ILE A C 1
ATOM 1075 O O . ILE A 1 138 ? -3.531 -8.206 4.306 1.00 98.25 138 ILE A O 1
ATOM 1079 N N . ALA A 1 139 ? -2.509 -10.120 3.753 1.00 98.06 139 ALA A N 1
ATOM 1080 C CA . ALA A 1 139 ? -2.290 -9.736 2.367 1.00 98.06 139 ALA A CA 1
ATOM 1081 C C . ALA A 1 139 ? -3.498 -10.116 1.496 1.00 98.06 139 ALA A C 1
ATOM 1083 O O . ALA A 1 139 ? -3.894 -11.279 1.437 1.00 98.06 139 ALA A O 1
ATOM 1084 N N . ILE A 1 140 ? -4.056 -9.140 0.781 1.00 98.44 140 ILE A N 1
ATOM 1085 C CA . ILE A 1 140 ? -5.095 -9.334 -0.232 1.00 98.44 140 ILE A CA 1
ATOM 1086 C C . ILE A 1 140 ? -4.423 -9.201 -1.597 1.00 98.44 140 ILE A C 1
ATOM 1088 O O . ILE A 1 140 ? -4.079 -8.101 -2.035 1.00 98.44 140 ILE A O 1
ATOM 1092 N N . ILE A 1 141 ? -4.210 -10.341 -2.252 1.00 98.19 141 ILE A N 1
ATOM 1093 C CA . ILE A 1 141 ? -3.449 -10.425 -3.499 1.00 98.19 141 ILE A CA 1
ATOM 1094 C C . ILE A 1 141 ? -4.388 -10.666 -4.679 1.00 98.19 141 ILE A C 1
ATOM 1096 O O . ILE A 1 141 ? -5.007 -11.722 -4.796 1.00 98.19 141 ILE A O 1
ATOM 1100 N N . VAL A 1 142 ? -4.450 -9.698 -5.590 1.00 98.19 142 VAL A N 1
ATOM 1101 C CA . VAL A 1 142 ? -5.195 -9.811 -6.845 1.00 98.19 142 VAL A CA 1
ATOM 1102 C C . VAL A 1 142 ? -4.346 -10.547 -7.874 1.00 98.19 142 VAL A C 1
ATOM 1104 O O . VAL A 1 142 ? -3.282 -10.068 -8.287 1.00 98.19 142 VAL A O 1
ATOM 1107 N N . LEU A 1 143 ? -4.828 -11.714 -8.292 1.00 97.19 143 LEU A N 1
ATOM 1108 C CA . LEU A 1 143 ? -4.196 -12.513 -9.335 1.00 97.19 143 LEU A CA 1
ATOM 1109 C C . LEU A 1 143 ? -4.473 -11.909 -10.722 1.00 97.19 143 LEU A C 1
ATOM 1111 O O . LEU A 1 143 ? -5.553 -11.354 -10.938 1.00 97.19 143 LEU A O 1
ATOM 1115 N N . PRO A 1 144 ? -3.516 -11.994 -11.662 1.00 93.62 144 PRO A N 1
ATOM 1116 C CA . PRO A 1 144 ? -3.763 -11.600 -13.043 1.00 93.62 144 PRO A CA 1
ATOM 1117 C C . PRO A 1 144 ? -4.824 -12.502 -13.688 1.00 93.62 144 PRO A C 1
ATOM 1119 O O . PRO A 1 144 ? -4.991 -13.662 -13.302 1.00 93.62 144 PRO A O 1
ATOM 1122 N N . ALA A 1 145 ? -5.528 -11.968 -14.688 1.00 91.62 145 ALA A N 1
ATOM 1123 C CA . ALA A 1 145 ? -6.390 -12.776 -15.542 1.00 91.62 145 ALA A CA 1
ATOM 1124 C C . ALA A 1 145 ? -5.555 -13.823 -16.299 1.00 91.62 145 ALA A C 1
ATOM 1126 O O . ALA A 1 145 ? -4.366 -13.612 -16.548 1.00 91.62 145 ALA A O 1
ATOM 1127 N N . LYS A 1 146 ? -6.183 -14.945 -16.661 1.00 86.56 146 LYS A N 1
ATOM 1128 C CA . LYS A 1 146 ? -5.598 -15.848 -17.655 1.00 86.56 146 LYS A CA 1
ATOM 1129 C C . LYS A 1 146 ? -5.597 -15.146 -19.013 1.00 86.56 146 LYS A C 1
ATOM 1131 O O . LYS A 1 146 ? -6.551 -14.427 -19.312 1.00 86.56 146 LYS A O 1
ATOM 1136 N N . GLU A 1 147 ? -4.523 -15.355 -19.765 1.00 66.19 147 GLU A N 1
ATOM 1137 C CA . GLU A 1 147 ? -4.453 -15.031 -21.196 1.00 66.19 147 GLU A CA 1
ATOM 1138 C C . GLU A 1 147 ? -5.504 -15.817 -21.989 1.00 66.19 147 GLU A C 1
ATOM 1140 O O . GLU A 1 147 ? -5.785 -16.982 -21.607 1.00 66.19 147 GLU A O 1
#

Secondary structure (DSSP, 8-state):
-EEEEEEEEHHHHHHHHHHHHHHHSTTS-HHHHHHT--SS-EEEEEEEEES-HHHHHT-SSS-GGGEEE-TT-S--TT-HHHHHHHHHHTHHHHHHHHHTT---SEEEEEEESSSHHHHHHHHHHHHHHHHHH---EEEEEEPPPP-

Radius of gyration: 15.19 Å; chains: 1; bounding box: 44×30×41 Å